Protein AF-A0A8J5GFK0-F1 (afdb_monomer_lite)

Organism: Zingiber officinale (NCBI:txid94328)

Structure (mmCIF, N/CA/C/O backbone):
data_AF-A0A8J5GFK0-F1
#
_entry.id   AF-A0A8J5GFK0-F1
#
loop_
_atom_site.group_PDB
_atom_site.id
_atom_site.type_symbol
_atom_site.label_atom_id
_atom_site.label_alt_id
_atom_site.label_comp_id
_atom_site.label_asym_id
_atom_site.label_entity_id
_atom_site.label_seq_id
_atom_site.pdbx_PDB_ins_code
_atom_site.Cartn_x
_atom_site.Cartn_y
_atom_site.Cartn_z
_atom_site.occupancy
_atom_site.B_iso_or_equiv
_atom_site.auth_seq_id
_atom_site.auth_comp_id
_atom_site.auth_asym_id
_atom_site.auth_at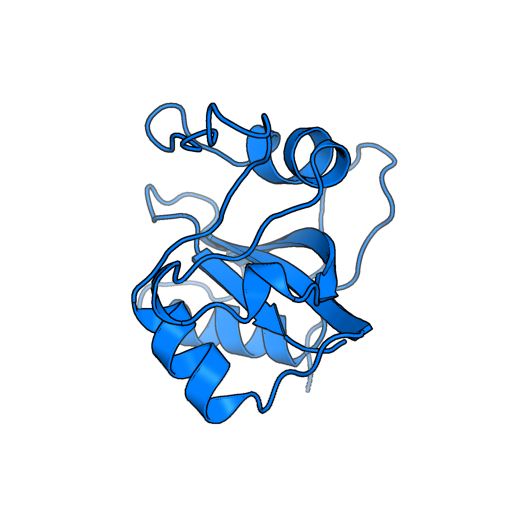om_id
_atom_site.pdbx_PDB_model_num
ATOM 1 N N . MET A 1 1 ? 13.925 -21.796 -4.025 1.00 25.86 1 MET A N 1
ATOM 2 C CA . MET A 1 1 ? 15.031 -20.844 -4.243 1.00 25.86 1 MET A CA 1
ATOM 3 C C . MET A 1 1 ? 14.380 -19.474 -4.320 1.00 25.86 1 MET A C 1
ATOM 5 O O . MET A 1 1 ? 13.739 -19.180 -5.316 1.00 25.86 1 MET A O 1
ATOM 9 N N . THR A 1 2 ? 14.370 -18.727 -3.219 1.00 28.70 2 THR A N 1
ATOM 10 C CA . THR A 1 2 ? 13.690 -17.428 -3.113 1.00 28.70 2 THR A CA 1
ATOM 11 C C . THR A 1 2 ? 14.724 -16.327 -3.290 1.00 28.70 2 THR A C 1
ATOM 13 O O . THR A 1 2 ? 15.644 -16.189 -2.487 1.00 28.70 2 THR A O 1
ATOM 16 N N . THR A 1 3 ? 14.637 -15.599 -4.403 1.00 31.88 3 THR A N 1
ATOM 17 C CA . THR A 1 3 ? 15.471 -14.418 -4.644 1.00 31.88 3 THR A CA 1
ATOM 18 C C . THR A 1 3 ? 14.789 -13.228 -3.984 1.00 31.88 3 THR A C 1
ATOM 20 O O . THR A 1 3 ? 13.720 -12.804 -4.418 1.00 31.88 3 THR A O 1
ATOM 23 N N . ASN A 1 4 ? 15.398 -12.697 -2.927 1.00 35.28 4 ASN A N 1
ATOM 24 C CA . ASN A 1 4 ? 14.975 -11.433 -2.338 1.00 35.28 4 ASN A CA 1
ATOM 25 C C . ASN A 1 4 ? 15.299 -10.309 -3.332 1.00 35.28 4 ASN A C 1
ATOM 27 O O . ASN A 1 4 ? 16.475 -10.043 -3.588 1.00 35.28 4 ASN A O 1
ATOM 31 N N . LEU A 1 5 ? 14.277 -9.657 -3.895 1.00 42.03 5 LEU A N 1
ATOM 32 C CA . LEU A 1 5 ? 14.471 -8.468 -4.727 1.00 42.03 5 LEU A CA 1
ATOM 33 C C . LEU A 1 5 ? 14.954 -7.330 -3.822 1.00 42.03 5 LEU A C 1
ATOM 35 O O . LEU A 1 5 ? 14.281 -6.925 -2.870 1.00 42.03 5 LEU A O 1
ATOM 39 N N . LYS A 1 6 ? 16.172 -6.853 -4.080 1.00 41.31 6 LYS A N 1
ATOM 40 C CA . LYS A 1 6 ? 16.803 -5.795 -3.292 1.00 41.31 6 LYS A CA 1
ATOM 41 C C . LYS A 1 6 ? 16.263 -4.445 -3.766 1.00 41.31 6 LYS A C 1
ATOM 43 O O . LYS A 1 6 ? 16.472 -4.060 -4.913 1.00 41.31 6 LYS A O 1
ATOM 48 N N . CYS A 1 7 ? 15.590 -3.724 -2.874 1.00 41.12 7 CYS A N 1
ATOM 49 C CA . CYS A 1 7 ? 15.196 -2.335 -3.092 1.00 41.12 7 CYS A CA 1
ATOM 50 C C . CYS A 1 7 ? 16.473 -1.490 -3.254 1.00 41.12 7 CYS A C 1
ATOM 52 O O . CYS A 1 7 ? 17.229 -1.324 -2.296 1.00 41.12 7 CYS A O 1
ATOM 54 N N . SER A 1 8 ? 16.769 -1.027 -4.471 1.00 39.94 8 SER A N 1
ATOM 55 C CA . SER A 1 8 ? 17.909 -0.145 -4.741 1.00 39.94 8 SER A CA 1
ATOM 56 C C . SER A 1 8 ? 17.402 1.283 -4.908 1.00 39.94 8 SER A C 1
ATOM 58 O O . SER A 1 8 ? 16.752 1.625 -5.899 1.00 39.94 8 SER A O 1
ATOM 60 N N . ARG A 1 9 ? 17.696 2.090 -3.889 1.00 44.47 9 ARG A N 1
ATOM 61 C CA . ARG A 1 9 ? 17.790 3.545 -3.947 1.00 44.47 9 ARG A CA 1
ATOM 62 C C . ARG A 1 9 ? 18.957 3.909 -3.027 1.00 44.47 9 ARG A C 1
ATOM 64 O O . ARG A 1 9 ? 18.851 3.718 -1.819 1.00 44.47 9 ARG A O 1
ATOM 71 N N . ASP A 1 10 ? 20.080 4.340 -3.595 1.00 41.75 10 ASP A N 1
ATOM 72 C CA . ASP A 1 10 ? 21.334 4.674 -2.889 1.00 41.75 10 ASP A CA 1
ATOM 73 C C . ASP A 1 10 ? 21.256 5.985 -2.070 1.00 41.75 10 ASP A C 1
ATOM 75 O O . ASP A 1 10 ? 22.253 6.665 -1.850 1.00 41.75 10 ASP A O 1
ATOM 79 N N . ASP A 1 11 ? 20.073 6.323 -1.550 1.00 38.19 11 ASP A N 1
ATOM 80 C CA . ASP A 1 11 ? 19.799 7.573 -0.837 1.00 38.19 11 ASP A CA 1
ATOM 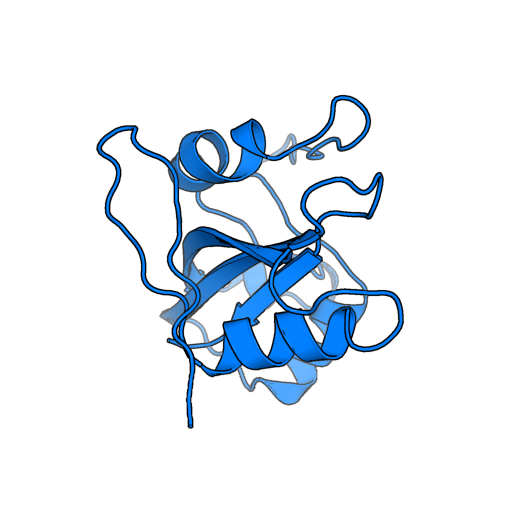81 C C . ASP A 1 11 ? 19.361 7.298 0.611 1.00 38.19 11 ASP A C 1
ATOM 83 O O . ASP A 1 11 ? 18.288 7.712 1.041 1.00 38.19 11 ASP A O 1
ATOM 87 N N . GLY A 1 12 ? 20.155 6.539 1.374 1.00 40.38 12 GLY A N 1
ATOM 88 C CA . GLY A 1 12 ? 20.112 6.528 2.849 1.00 40.38 12 GLY A CA 1
ATOM 89 C C . GLY A 1 12 ? 18.783 6.189 3.557 1.00 40.38 12 GLY A C 1
ATOM 90 O O . GLY A 1 12 ? 18.708 6.341 4.776 1.00 40.38 12 GLY A O 1
ATOM 91 N N . GLN A 1 13 ? 17.742 5.729 2.859 1.00 40.84 13 GLN A N 1
ATOM 92 C CA . GLN A 1 13 ? 16.482 5.275 3.453 1.00 40.84 13 GLN A CA 1
ATOM 93 C C . GLN A 1 13 ? 16.507 3.767 3.680 1.00 40.84 13 GLN A C 1
ATOM 95 O O . GLN A 1 13 ? 17.038 3.010 2.870 1.00 40.84 13 GLN A O 1
ATOM 100 N N . ALA A 1 14 ? 15.946 3.344 4.815 1.00 44.09 14 ALA A N 1
ATOM 101 C CA . ALA A 1 14 ? 15.899 1.959 5.267 1.00 44.09 14 ALA A CA 1
ATOM 102 C C . ALA A 1 14 ? 15.581 0.996 4.111 1.00 44.09 14 ALA A C 1
ATOM 104 O O . ALA A 1 14 ? 14.521 1.074 3.490 1.00 44.09 14 ALA A O 1
ATOM 105 N N . THR A 1 15 ? 16.511 0.086 3.824 1.00 57.16 15 THR A N 1
ATOM 106 C CA . THR A 1 15 ? 16.376 -0.937 2.787 1.00 57.16 15 THR A CA 1
ATOM 107 C C . THR A 1 15 ? 15.350 -1.971 3.234 1.00 57.16 15 THR A C 1
ATOM 109 O O . THR A 1 15 ? 15.670 -3.022 3.784 1.00 57.16 15 THR A O 1
ATOM 112 N N . HIS A 1 16 ? 14.074 -1.655 3.032 1.00 69.00 16 HIS A N 1
ATOM 113 C CA . HIS A 1 16 ? 13.001 -2.618 3.201 1.00 69.00 16 HIS A CA 1
ATOM 114 C C . HIS A 1 16 ? 13.205 -3.754 2.190 1.00 69.00 16 HIS A C 1
ATOM 116 O O . HIS A 1 16 ? 13.141 -3.545 0.978 1.00 69.00 16 HIS A O 1
ATOM 122 N N . ILE A 1 17 ? 13.493 -4.952 2.701 1.00 80.94 17 ILE A N 1
ATOM 123 C CA . ILE A 1 17 ? 13.589 -6.166 1.890 1.00 80.94 17 ILE A CA 1
ATOM 124 C C . ILE A 1 17 ? 12.164 -6.617 1.589 1.00 80.94 17 ILE A C 1
ATOM 126 O O . ILE A 1 17 ? 11.385 -6.841 2.516 1.00 80.94 17 ILE A O 1
ATOM 130 N N . ALA A 1 18 ? 11.827 -6.712 0.303 1.00 83.88 18 ALA A N 1
ATOM 131 C CA . ALA A 1 18 ? 10.513 -7.168 -0.120 1.00 83.88 18 ALA A CA 1
ATOM 132 C C . ALA A 1 18 ? 10.292 -8.620 0.333 1.00 83.88 18 ALA A C 1
ATOM 134 O O . ALA A 1 18 ? 11.142 -9.468 0.050 1.00 83.88 18 ALA A O 1
ATOM 135 N N . PRO A 1 19 ? 9.179 -8.922 1.023 1.00 86.06 19 PRO A N 1
ATOM 136 C CA . PRO A 1 19 ? 8.878 -10.283 1.433 1.00 86.06 19 PRO A CA 1
ATOM 137 C C . PRO A 1 19 ? 8.540 -11.156 0.219 1.00 86.06 19 PRO A C 1
ATOM 139 O O . PRO A 1 19 ? 8.061 -10.667 -0.807 1.00 86.06 19 PRO A O 1
ATOM 142 N N . ASP A 1 20 ? 8.733 -12.469 0.364 1.00 87.06 20 ASP A N 1
ATOM 143 C CA . ASP A 1 20 ? 8.581 -13.448 -0.723 1.00 87.06 20 ASP A CA 1
ATOM 144 C C . ASP A 1 20 ? 7.214 -13.391 -1.419 1.00 87.06 20 ASP A C 1
ATOM 146 O O . ASP A 1 20 ? 7.104 -13.645 -2.619 1.00 87.06 20 ASP A O 1
ATOM 150 N N . TRP A 1 21 ? 6.153 -13.043 -0.689 1.00 85.06 21 TRP A N 1
ATOM 151 C CA . TRP A 1 21 ? 4.815 -12.932 -1.265 1.00 85.06 21 TRP A CA 1
ATOM 152 C C . TRP A 1 21 ? 4.686 -11.733 -2.216 1.00 85.06 21 TRP A C 1
ATOM 154 O O . TRP A 1 21 ? 3.992 -11.840 -3.226 1.00 85.06 21 TRP A O 1
ATOM 164 N N . VAL A 1 22 ? 5.385 -10.624 -1.943 1.00 87.38 22 VAL A N 1
ATOM 165 C CA . VAL A 1 22 ? 5.420 -9.443 -2.822 1.00 87.38 22 VAL A CA 1
ATOM 166 C C . VAL A 1 22 ? 6.247 -9.752 -4.057 1.00 87.38 22 VAL A C 1
ATOM 168 O O . VAL A 1 22 ? 5.800 -9.488 -5.169 1.00 87.38 22 VAL A O 1
ATOM 171 N N . THR A 1 23 ? 7.430 -10.348 -3.883 1.00 84.75 23 THR A N 1
ATOM 172 C CA . THR A 1 23 ? 8.309 -10.679 -5.013 1.00 84.75 23 THR A CA 1
ATOM 173 C C . THR A 1 23 ? 7.664 -11.719 -5.929 1.00 84.75 23 THR A C 1
ATOM 175 O O . THR A 1 23 ? 7.708 -11.578 -7.147 1.00 84.75 23 THR A O 1
ATOM 178 N N . SER A 1 24 ? 6.975 -12.713 -5.363 1.00 84.81 24 SER A N 1
ATOM 179 C CA . SER A 1 24 ? 6.224 -13.713 -6.132 1.00 84.81 24 SER A CA 1
ATOM 180 C C . SER A 1 24 ? 5.048 -13.106 -6.898 1.00 84.81 24 SER A C 1
ATOM 182 O O . SER A 1 24 ? 4.785 -13.510 -8.031 1.00 84.81 24 SER A O 1
ATOM 184 N N . LEU A 1 25 ? 4.336 -12.145 -6.296 1.00 84.75 25 LEU A N 1
ATOM 185 C CA . LEU A 1 25 ? 3.240 -11.437 -6.959 1.00 84.75 25 LEU A CA 1
ATOM 186 C C . LEU A 1 25 ? 3.762 -10.572 -8.111 1.00 84.75 25 LEU A C 1
ATOM 188 O O . LEU A 1 25 ? 3.226 -10.646 -9.213 1.00 84.75 25 LEU A O 1
ATOM 192 N N . ALA A 1 26 ? 4.824 -9.807 -7.857 1.00 83.0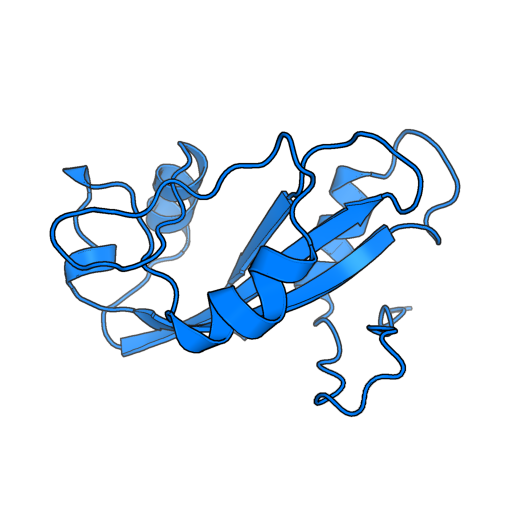0 26 ALA A N 1
ATOM 193 C CA . ALA A 1 26 ? 5.447 -8.928 -8.836 1.00 83.00 26 ALA A CA 1
ATOM 194 C C . ALA A 1 26 ? 5.947 -9.712 -10.054 1.00 83.00 26 ALA A C 1
ATOM 196 O O . ALA A 1 26 ? 5.628 -9.358 -11.185 1.00 83.00 26 ALA A O 1
ATOM 197 N N . ARG A 1 27 ? 6.627 -10.841 -9.821 1.00 79.94 27 ARG A N 1
ATOM 198 C CA . ARG A 1 27 ? 7.031 -11.760 -10.888 1.00 79.94 27 ARG A CA 1
ATOM 199 C C . ARG A 1 27 ? 5.839 -12.268 -11.671 1.00 79.94 27 ARG A C 1
ATOM 201 O O . ARG A 1 27 ? 5.817 -12.128 -12.885 1.00 79.94 27 ARG A O 1
ATOM 208 N N . ARG A 1 28 ? 4.819 -12.813 -10.995 1.00 81.69 28 ARG A N 1
ATOM 209 C CA . ARG A 1 28 ? 3.638 -13.384 -11.665 1.00 81.69 28 ARG A CA 1
ATOM 210 C C . ARG A 1 28 ? 2.918 -12.365 -12.545 1.00 81.69 28 ARG A C 1
ATOM 212 O O . ARG A 1 28 ? 2.466 -12.734 -13.623 1.00 81.69 28 ARG A O 1
ATOM 219 N N . GLN A 1 29 ? 2.814 -11.118 -12.090 1.00 78.31 29 GLN A N 1
ATOM 220 C CA . GLN A 1 29 ? 2.178 -10.045 -12.851 1.00 78.31 29 GLN A CA 1
ATOM 221 C C . GLN A 1 29 ? 2.908 -9.759 -14.172 1.00 78.31 29 GLN A C 1
ATOM 223 O O . GLN A 1 29 ? 2.260 -9.396 -15.148 1.00 78.31 29 GLN A O 1
ATOM 228 N N . PHE A 1 30 ? 4.230 -9.955 -14.212 1.00 75.06 30 PHE A N 1
ATOM 229 C CA . PHE A 1 30 ? 5.084 -9.619 -15.354 1.00 75.06 30 PHE A CA 1
ATOM 230 C C . PHE A 1 30 ? 5.748 -10.831 -16.031 1.00 75.06 30 PHE A C 1
ATOM 232 O O . PHE A 1 30 ? 6.574 -10.649 -16.918 1.00 75.06 30 PHE A O 1
ATOM 239 N N . SER A 1 31 ? 5.361 -12.067 -15.684 1.00 62.50 31 SER A N 1
ATOM 240 C CA . SER A 1 31 ? 5.958 -13.325 -16.191 1.00 62.50 31 SER A CA 1
ATOM 241 C C . SER A 1 31 ? 5.689 -13.613 -17.688 1.00 62.50 31 SER A C 1
ATOM 243 O O . SER A 1 31 ? 5.716 -14.772 -18.099 1.00 62.50 31 SER A O 1
ATOM 245 N N . GLY A 1 32 ? 5.380 -12.601 -18.505 1.00 57.31 32 GLY A N 1
ATOM 246 C CA . GLY A 1 32 ? 4.942 -12.751 -19.896 1.00 57.31 32 GLY A CA 1
ATOM 247 C C . GLY A 1 32 ? 5.835 -12.122 -20.973 1.00 57.31 32 GLY A C 1
ATOM 248 O O . GLY A 1 32 ? 5.791 -12.614 -22.096 1.00 57.31 32 GLY A O 1
ATOM 249 N N . ASP A 1 33 ? 6.645 -11.097 -20.670 1.00 53.66 33 ASP A N 1
ATOM 250 C CA . ASP A 1 33 ? 7.133 -10.174 -21.721 1.00 53.66 33 ASP A CA 1
ATOM 251 C C . ASP A 1 33 ? 8.652 -9.901 -21.777 1.00 53.66 33 ASP A C 1
ATOM 253 O O . ASP A 1 33 ? 9.116 -9.222 -22.692 1.00 53.66 33 ASP A O 1
ATOM 257 N N . GLY A 1 34 ? 9.472 -10.450 -20.880 1.00 52.84 34 GLY A N 1
ATOM 258 C CA . GLY A 1 34 ? 10.922 -10.215 -20.907 1.00 52.84 34 GLY A CA 1
ATOM 259 C C . GLY A 1 34 ? 11.590 -10.457 -19.560 1.00 52.84 34 GLY A C 1
ATOM 260 O O . GLY A 1 34 ? 10.903 -10.771 -18.594 1.00 52.84 34 GLY A O 1
ATOM 261 N N . ASP A 1 35 ? 12.925 -10.366 -19.541 1.00 54.16 35 ASP A N 1
ATOM 262 C CA . ASP A 1 35 ? 13.835 -10.575 -18.401 1.00 54.16 35 ASP A CA 1
ATOM 263 C C . ASP A 1 35 ? 13.197 -10.281 -17.020 1.00 54.16 35 ASP A C 1
ATOM 265 O O . ASP A 1 35 ? 12.962 -9.131 -16.651 1.00 54.16 35 ASP A O 1
ATOM 269 N N . ASP A 1 36 ? 12.950 -11.342 -16.236 1.00 55.41 36 ASP A N 1
ATOM 270 C CA . ASP A 1 36 ? 12.329 -11.323 -14.890 1.00 55.41 36 ASP A CA 1
ATOM 271 C C . ASP A 1 36 ? 13.099 -10.432 -13.884 1.00 55.41 36 ASP A C 1
ATOM 273 O O . ASP A 1 36 ? 12.587 -10.079 -12.818 1.00 55.41 36 ASP A O 1
ATOM 277 N N . ASP A 1 37 ? 14.332 -10.049 -14.228 1.00 59.91 37 ASP A N 1
ATOM 278 C CA . ASP A 1 37 ? 15.254 -9.274 -13.401 1.00 59.91 37 ASP A CA 1
ATOM 279 C C . ASP A 1 37 ? 15.013 -7.753 -13.421 1.00 59.91 37 ASP A C 1
ATOM 281 O O . ASP A 1 37 ? 15.605 -7.043 -12.602 1.00 59.91 37 ASP A O 1
ATOM 285 N N . ASP A 1 38 ? 14.119 -7.232 -14.272 1.00 74.81 38 ASP A N 1
ATOM 286 C CA . ASP A 1 38 ? 13.882 -5.783 -14.379 1.00 74.81 38 ASP A CA 1
ATOM 287 C C . ASP A 1 38 ? 12.585 -5.303 -13.704 1.00 74.81 38 ASP A C 1
ATOM 289 O O . ASP A 1 38 ? 12.000 -4.286 -14.068 1.00 74.81 38 ASP A O 1
ATOM 293 N N . VAL A 1 39 ? 12.117 -5.995 -12.662 1.00 78.81 39 VAL A N 1
ATOM 294 C CA . VAL A 1 39 ? 10.989 -5.520 -11.842 1.00 78.81 39 VAL A CA 1
ATOM 295 C C . VAL A 1 39 ? 11.500 -4.763 -10.620 1.00 78.81 39 VAL A C 1
ATOM 297 O O . VAL A 1 39 ? 12.141 -5.315 -9.724 1.00 78.81 39 VAL A O 1
ATOM 300 N N . GLY A 1 40 ? 11.171 -3.474 -10.544 1.00 85.00 40 GLY A N 1
ATOM 301 C CA . GLY A 1 40 ? 11.399 -2.684 -9.342 1.00 85.00 40 GLY A CA 1
ATOM 302 C C . GLY A 1 40 ? 10.307 -2.937 -8.304 1.00 85.00 40 GLY A C 1
ATOM 303 O O . GLY A 1 40 ? 9.124 -2.990 -8.639 1.00 85.00 40 GLY A O 1
ATOM 304 N N . VAL A 1 41 ? 10.704 -3.075 -7.036 1.00 86.25 41 VAL A N 1
ATOM 305 C CA . VAL A 1 41 ? 9.799 -3.246 -5.891 1.00 86.25 41 VAL A CA 1
ATOM 306 C C . VAL A 1 41 ? 10.174 -2.242 -4.806 1.00 86.25 41 VAL A C 1
ATOM 308 O O . VAL A 1 41 ? 11.337 -2.157 -4.409 1.00 86.25 41 VAL A O 1
ATOM 311 N N . TRP A 1 42 ? 9.186 -1.499 -4.307 1.00 88.25 42 TRP A N 1
ATOM 312 C CA . TRP A 1 42 ? 9.368 -0.431 -3.327 1.00 88.25 42 TRP A CA 1
ATOM 313 C C . TRP A 1 42 ? 8.397 -0.582 -2.164 1.00 88.25 42 TRP A C 1
ATOM 315 O O . TRP A 1 42 ? 7.196 -0.789 -2.345 1.00 88.25 42 TRP A O 1
ATOM 325 N N . PHE A 1 43 ? 8.917 -0.436 -0.950 1.00 90.12 43 PHE A N 1
ATOM 326 C CA . PHE A 1 43 ? 8.080 -0.312 0.232 1.00 90.12 43 PHE A CA 1
ATOM 327 C C . PHE A 1 43 ? 7.394 1.050 0.229 1.00 90.12 43 PHE A C 1
ATOM 329 O O . PHE A 1 43 ? 8.059 2.074 0.099 1.00 90.12 43 PHE A O 1
ATOM 336 N N . ILE A 1 44 ? 6.075 1.063 0.408 1.00 88.88 44 ILE A N 1
ATOM 337 C CA . ILE A 1 44 ? 5.306 2.303 0.474 1.00 88.88 44 ILE A CA 1
ATOM 338 C C . ILE A 1 44 ? 5.020 2.661 1.918 1.00 88.88 44 ILE A C 1
ATOM 340 O O . ILE A 1 44 ? 5.418 3.733 2.363 1.00 88.88 44 ILE A O 1
ATOM 344 N N . ALA A 1 45 ? 4.332 1.793 2.659 1.00 90.12 45 ALA A N 1
ATOM 345 C CA . ALA A 1 45 ? 3.886 2.124 4.004 1.00 90.12 45 ALA A CA 1
ATOM 346 C C . ALA A 1 45 ? 3.587 0.893 4.859 1.00 90.12 45 ALA A C 1
ATOM 348 O O . ALA A 1 45 ? 3.160 -0.150 4.368 1.00 90.12 45 ALA A O 1
ATOM 349 N N . LYS A 1 46 ? 3.704 1.082 6.175 1.00 90.75 46 LYS A N 1
ATOM 350 C CA . LYS A 1 46 ? 3.035 0.257 7.182 1.00 90.75 46 LYS A CA 1
ATOM 351 C C . LYS A 1 46 ? 1.781 0.976 7.632 1.00 90.75 46 LYS A C 1
ATOM 353 O O . LYS A 1 46 ? 1.806 2.183 7.866 1.00 90.75 46 LYS A O 1
ATOM 358 N N . LYS A 1 47 ? 0.696 0.232 7.788 1.00 88.31 47 LYS A N 1
ATOM 359 C CA . LYS A 1 47 ? -0.581 0.777 8.224 1.00 88.31 47 LYS A CA 1
ATOM 360 C C . LYS A 1 47 ? -1.265 -0.148 9.215 1.00 88.31 47 LYS A C 1
ATOM 362 O O . LYS A 1 47 ? -1.317 -1.351 9.011 1.00 88.31 47 LYS A O 1
ATOM 367 N N . THR A 1 48 ? -1.863 0.439 10.243 1.00 91.12 48 THR A N 1
ATOM 368 C CA . THR A 1 48 ? -2.850 -0.244 11.079 1.00 91.12 48 THR A CA 1
ATOM 369 C C . THR A 1 48 ? -4.240 -0.028 10.486 1.00 91.12 48 THR A C 1
ATOM 371 O O . THR A 1 48 ? -4.615 1.110 10.208 1.00 91.12 48 THR A O 1
ATOM 374 N N . VAL A 1 49 ? -5.003 -1.101 10.282 1.00 89.00 49 VAL A N 1
ATOM 375 C CA . VAL A 1 49 ? -6.375 -1.041 9.765 1.00 89.00 49 VAL A CA 1
ATOM 376 C C . VAL A 1 49 ? -7.265 -0.279 10.739 1.00 89.00 49 VAL A C 1
ATOM 378 O O . VAL A 1 49 ? -7.390 -0.636 11.916 1.00 89.00 49 VAL A O 1
ATOM 381 N N . GLU A 1 50 ? -7.931 0.752 10.235 1.00 88.94 50 GLU A N 1
ATOM 382 C CA . GLU A 1 50 ? -8.904 1.533 10.979 1.00 88.94 50 GLU A CA 1
ATOM 383 C C . GLU A 1 50 ? -10.333 1.148 10.592 1.00 88.94 50 GLU A C 1
ATOM 385 O O . GLU A 1 50 ? -10.597 0.532 9.560 1.00 88.94 50 GLU A O 1
ATOM 390 N N . LYS A 1 51 ? -11.308 1.552 11.417 1.00 86.81 51 LYS A N 1
ATOM 391 C CA . LYS A 1 51 ? -12.730 1.301 11.123 1.00 86.81 51 LYS A CA 1
ATOM 392 C C . LYS A 1 51 ? -13.154 1.892 9.773 1.00 86.81 51 LYS A C 1
ATOM 394 O O . L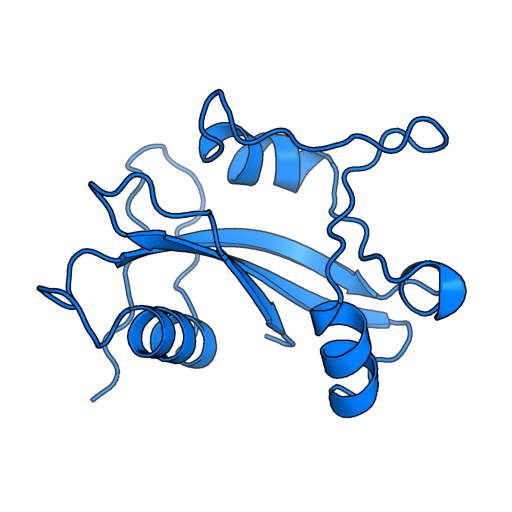YS A 1 51 ? -14.017 1.325 9.113 1.00 86.81 51 LYS A O 1
ATOM 399 N N . SER A 1 52 ? -12.562 3.021 9.390 1.00 82.94 52 SER A N 1
ATOM 400 C CA . SER A 1 52 ? -12.801 3.726 8.126 1.00 82.94 52 SER A CA 1
ATOM 401 C C . SER A 1 52 ? -12.399 2.897 6.903 1.00 82.94 52 SER A C 1
ATOM 403 O O . SER A 1 52 ? -13.113 2.925 5.904 1.00 82.94 52 SER A O 1
ATOM 405 N N . ASP A 1 53 ? -11.326 2.107 6.993 1.00 82.38 53 ASP A N 1
ATOM 406 C CA . ASP A 1 53 ? -10.869 1.226 5.907 1.00 82.38 53 ASP A CA 1
ATOM 407 C C . ASP A 1 53 ? -11.800 0.013 5.717 1.00 82.38 53 ASP A C 1
ATOM 409 O O . ASP A 1 53 ? -11.863 -0.599 4.653 1.00 82.38 53 ASP A O 1
ATOM 413 N N . LEU A 1 54 ? -12.581 -0.315 6.750 1.00 82.31 54 LEU A N 1
ATOM 414 C CA . LEU A 1 54 ? -13.547 -1.412 6.760 1.00 82.31 54 LEU A CA 1
ATOM 415 C C . LEU A 1 54 ? -14.966 -0.957 6.379 1.00 82.31 54 LEU A C 1
ATOM 417 O O . LEU A 1 54 ? -15.933 -1.701 6.560 1.00 82.31 54 LEU A O 1
ATOM 421 N N . VAL A 1 55 ? -15.160 0.240 5.825 1.00 80.12 55 VAL A N 1
ATOM 422 C CA . VAL A 1 55 ? -16.486 0.663 5.342 1.00 80.12 55 VAL A CA 1
ATOM 423 C C . VAL A 1 55 ? -16.677 0.205 3.895 1.00 80.12 55 VAL A C 1
ATOM 425 O O . VAL A 1 55 ? -16.033 0.713 2.982 1.00 80.12 55 VAL A O 1
ATOM 428 N N . ALA A 1 56 ? -17.582 -0.756 3.667 1.00 67.19 56 ALA A N 1
ATOM 429 C CA . ALA A 1 56 ? -17.715 -1.449 2.372 1.00 67.19 56 ALA A CA 1
ATOM 430 C C . ALA A 1 56 ? -18.074 -0.501 1.223 1.00 67.19 56 ALA A C 1
ATOM 432 O O . ALA A 1 56 ? -17.532 -0.608 0.129 1.00 67.19 56 ALA A O 1
ATOM 433 N N . GLN A 1 57 ? -18.933 0.477 1.507 1.00 69.19 57 GLN A N 1
ATOM 434 C CA . GLN A 1 57 ? -19.350 1.485 0.535 1.00 69.19 57 GLN A CA 1
ATOM 435 C C . GLN A 1 57 ? -18.221 2.432 0.118 1.00 69.19 57 GLN A C 1
ATOM 437 O O . GLN A 1 57 ? -18.319 3.067 -0.926 1.00 69.19 57 GLN A O 1
ATOM 442 N N . GLN A 1 58 ? -17.162 2.555 0.923 1.00 70.00 58 GLN A N 1
ATOM 443 C CA . GLN A 1 58 ? -16.087 3.503 0.647 1.00 70.00 58 GLN A CA 1
ATOM 444 C C . GLN A 1 58 ? -14.964 2.895 -0.202 1.00 70.00 58 GLN A C 1
ATOM 446 O O . GLN A 1 58 ? -14.245 3.662 -0.838 1.00 70.00 58 GLN A O 1
ATOM 451 N N . ASN A 1 59 ? -14.843 1.557 -0.222 1.00 75.44 59 ASN A N 1
ATOM 452 C CA . ASN A 1 59 ? -13.875 0.775 -1.003 1.00 75.44 59 ASN A CA 1
ATOM 453 C C . ASN A 1 59 ? -12.490 1.435 -1.099 1.00 75.44 59 ASN A C 1
ATOM 455 O O . ASN A 1 59 ? -11.978 1.720 -2.185 1.00 75.44 59 ASN A O 1
ATOM 459 N N . ARG A 1 60 ? -11.946 1.790 0.066 1.00 79.06 60 ARG A N 1
ATOM 460 C CA . ARG A 1 60 ? -10.773 2.642 0.156 1.00 79.06 60 ARG A CA 1
ATOM 461 C C . ARG A 1 60 ? -9.866 2.249 1.300 1.00 79.06 60 ARG A C 1
ATOM 463 O O . ARG A 1 60 ? -10.349 1.936 2.384 1.00 79.06 60 ARG A O 1
ATOM 470 N N . LEU A 1 61 ? -8.567 2.370 1.059 1.00 81.44 61 LEU A N 1
ATOM 471 C CA . LEU A 1 61 ? -7.539 2.270 2.083 1.00 81.44 61 LEU A CA 1
ATOM 472 C C . LEU A 1 61 ? -6.813 3.611 2.182 1.00 81.44 61 LEU A C 1
ATOM 474 O O . LEU A 1 61 ? -6.224 4.077 1.204 1.00 81.44 61 LEU A O 1
ATOM 478 N N . TYR A 1 62 ? -6.853 4.243 3.355 1.00 84.31 62 TYR A N 1
ATOM 479 C CA . TYR A 1 62 ? -6.054 5.449 3.590 1.00 84.31 62 TYR A CA 1
ATOM 480 C C . TYR A 1 62 ? -4.587 5.081 3.741 1.00 84.31 62 TYR A C 1
ATOM 482 O O . TYR A 1 62 ? -4.282 4.191 4.523 1.00 84.31 62 TYR A O 1
ATOM 490 N N . LEU A 1 63 ? -3.678 5.779 3.075 1.00 85.12 63 LEU A N 1
ATOM 491 C CA . LEU A 1 63 ? -2.247 5.625 3.318 1.00 85.12 63 LEU A CA 1
ATOM 492 C C . LEU A 1 63 ? -1.736 6.735 4.248 1.00 85.12 63 LEU A C 1
ATOM 494 O O . LEU A 1 63 ? -2.217 7.868 4.150 1.00 85.12 63 LEU A O 1
ATOM 498 N N . PRO A 1 64 ? -0.763 6.446 5.134 1.00 84.81 64 PRO A N 1
ATOM 499 C CA . PRO A 1 64 ? -0.115 7.476 5.939 1.00 84.81 64 PRO A CA 1
ATOM 500 C C . PRO A 1 64 ? 0.522 8.557 5.054 1.00 84.81 64 PRO A C 1
ATOM 502 O O . PRO A 1 64 ? 1.273 8.239 4.129 1.00 84.81 64 PRO A O 1
ATOM 505 N N . THR A 1 65 ? 0.237 9.829 5.345 1.00 82.56 65 THR A N 1
ATOM 506 C CA . THR A 1 65 ? 0.664 10.976 4.523 1.00 82.56 65 THR A CA 1
ATOM 507 C C . THR A 1 65 ? 2.179 11.026 4.330 1.00 82.56 65 THR A C 1
ATOM 509 O O . THR A 1 65 ? 2.642 11.160 3.198 1.00 82.56 65 THR A O 1
ATOM 512 N N . ASP A 1 66 ? 2.947 10.850 5.406 1.00 82.56 66 ASP A N 1
ATOM 513 C CA . ASP A 1 66 ? 4.412 10.945 5.365 1.00 82.56 66 ASP A CA 1
ATOM 514 C C . ASP A 1 66 ? 5.027 9.837 4.503 1.00 82.56 66 ASP A C 1
ATOM 516 O O . ASP A 1 66 ? 5.919 10.084 3.690 1.00 82.56 66 ASP A O 1
ATOM 520 N N . SER A 1 67 ? 4.495 8.617 4.623 1.00 83.25 67 SER A N 1
ATOM 521 C CA . SER A 1 67 ? 4.921 7.472 3.818 1.00 83.25 67 SER A CA 1
ATOM 522 C C . SER A 1 67 ? 4.620 7.678 2.337 1.00 83.25 67 SER A C 1
ATOM 524 O O . SER A 1 67 ? 5.436 7.340 1.488 1.00 83.25 67 SER A O 1
ATOM 526 N N . VAL A 1 68 ? 3.482 8.290 2.004 1.00 82.19 68 VAL A N 1
ATOM 527 C CA . VAL A 1 68 ? 3.151 8.600 0.611 1.00 82.19 68 VAL A CA 1
ATOM 528 C C . VAL A 1 68 ? 4.083 9.653 0.033 1.00 82.19 68 VAL A C 1
ATOM 530 O O . VAL A 1 68 ? 4.611 9.448 -1.059 1.00 82.19 68 VAL A O 1
ATOM 533 N N . ALA A 1 69 ? 4.302 10.755 0.750 1.00 81.00 69 ALA A N 1
ATOM 534 C CA . ALA A 1 69 ? 5.187 11.822 0.294 1.00 81.00 69 ALA A CA 1
ATOM 535 C C . ALA A 1 69 ? 6.619 11.313 0.068 1.00 81.00 69 ALA A C 1
ATOM 537 O O . ALA A 1 69 ? 7.255 11.678 -0.917 1.00 81.00 69 ALA A O 1
ATOM 538 N N . THR A 1 70 ? 7.091 10.431 0.949 1.00 82.56 70 THR A N 1
ATOM 539 C CA . THR A 1 70 ? 8.465 9.919 0.917 1.00 82.56 70 THR A CA 1
ATOM 540 C C . THR A 1 70 ? 8.651 8.801 -0.109 1.00 82.56 70 THR A C 1
ATOM 542 O O . THR A 1 70 ? 9.629 8.814 -0.851 1.00 82.56 70 THR A O 1
ATOM 545 N N . ASN A 1 71 ? 7.711 7.852 -0.180 1.00 85.62 71 ASN A N 1
ATOM 546 C CA . ASN A 1 71 ? 7.932 6.581 -0.876 1.00 85.62 71 ASN A CA 1
ATOM 547 C C . ASN A 1 71 ? 7.097 6.415 -2.146 1.00 85.62 71 ASN A C 1
ATOM 549 O O . ASN A 1 71 ? 7.524 5.709 -3.054 1.00 85.62 71 ASN A O 1
ATOM 553 N N . LEU A 1 72 ? 5.914 7.035 -2.223 1.00 84.19 72 LEU A N 1
ATOM 554 C CA . LEU A 1 72 ? 5.002 6.850 -3.354 1.00 84.19 72 LEU A CA 1
ATOM 555 C C . LEU A 1 72 ? 5.101 7.983 -4.372 1.00 84.19 72 LEU A C 1
ATOM 557 O O . LEU A 1 72 ? 5.227 7.713 -5.558 1.00 84.19 72 LEU A O 1
ATOM 561 N N . VAL A 1 73 ? 5.088 9.244 -3.929 1.00 83.31 73 VAL A N 1
ATOM 562 C CA . VAL A 1 73 ? 5.117 10.412 -4.833 1.00 83.31 73 VAL A CA 1
ATOM 563 C C . VAL A 1 73 ? 6.341 10.385 -5.745 1.00 83.31 73 VAL A C 1
ATOM 565 O O . VAL A 1 73 ? 6.235 10.678 -6.929 1.00 83.31 73 VAL A O 1
ATOM 568 N N . VAL A 1 74 ? 7.484 9.958 -5.213 1.00 83.00 74 VAL A N 1
ATOM 569 C CA . VAL A 1 74 ? 8.750 9.833 -5.948 1.00 83.00 74 VAL A CA 1
ATOM 570 C C . VAL A 1 74 ? 8.768 8.708 -6.988 1.00 83.00 74 VAL A C 1
ATOM 572 O O . VAL A 1 74 ? 9.769 8.554 -7.688 1.00 83.00 74 VAL A O 1
ATOM 575 N N . LEU A 1 75 ? 7.727 7.874 -7.033 1.00 81.44 75 LEU A N 1
ATOM 576 C CA . LEU A 1 75 ? 7.559 6.818 -8.024 1.00 81.44 75 LEU A CA 1
ATOM 577 C C . LEU A 1 75 ? 6.566 7.223 -9.113 1.00 81.44 75 LEU A C 1
ATOM 579 O O . LEU A 1 75 ? 6.642 6.684 -10.203 1.00 81.44 75 LEU A O 1
ATOM 583 N N . LEU A 1 76 ? 5.658 8.157 -8.881 1.00 80.44 76 LEU A N 1
ATOM 584 C CA . LEU A 1 76 ? 4.626 8.447 -9.871 1.00 80.44 76 LEU A CA 1
ATOM 585 C C . LEU A 1 76 ? 5.222 9.099 -11.120 1.00 80.44 76 LEU A C 1
ATOM 587 O O . LEU A 1 76 ? 6.061 9.999 -11.023 1.00 80.44 76 LEU A O 1
ATOM 591 N N . SER A 1 77 ? 4.774 8.658 -12.291 1.00 76.06 77 SER A N 1
ATOM 592 C CA . SER A 1 77 ? 4.977 9.396 -13.532 1.00 76.06 77 SER A CA 1
ATOM 593 C C . SER A 1 77 ? 4.165 10.706 -13.508 1.00 76.06 77 SER A C 1
ATOM 595 O O . SER A 1 77 ? 3.224 10.843 -12.723 1.00 76.06 77 SER A O 1
ATOM 597 N N . PRO A 1 78 ? 4.473 11.689 -14.373 1.00 72.31 78 PRO A N 1
ATOM 598 C CA . PRO A 1 78 ? 3.671 12.912 -14.486 1.00 72.31 78 PRO A CA 1
ATOM 599 C C . PRO A 1 78 ? 2.187 12.663 -14.810 1.00 72.31 78 PRO A C 1
ATOM 601 O O . PRO A 1 78 ? 1.338 13.497 -14.486 1.00 72.31 78 PRO A O 1
ATOM 604 N N . GLU A 1 79 ? 1.879 11.532 -15.448 1.00 70.44 79 GLU A N 1
ATOM 605 C CA . GLU A 1 79 ? 0.521 11.122 -15.818 1.00 70.44 79 GLU A CA 1
ATOM 606 C C . GLU A 1 79 ? -0.191 10.381 -14.672 1.00 70.44 79 GLU A C 1
ATOM 608 O O . GLU A 1 79 ? -1.413 10.466 -14.532 1.00 70.44 79 GLU A O 1
ATOM 613 N N . GLU A 1 80 ? 0.567 9.730 -13.785 1.00 74.31 80 GLU A N 1
ATOM 614 C CA . GLU A 1 80 ? 0.057 9.057 -12.593 1.00 74.31 80 GLU A CA 1
ATOM 615 C C . GLU A 1 80 ? -0.253 10.078 -11.487 1.00 74.31 80 GLU A C 1
ATOM 617 O O . GLU A 1 80 ? 0.618 10.605 -10.792 1.00 74.31 80 GLU A O 1
ATOM 622 N N . ARG A 1 81 ? -1.539 10.366 -11.279 1.00 63.16 81 ARG A N 1
ATOM 623 C CA . ARG A 1 81 ? -1.974 11.338 -10.269 1.00 63.16 81 ARG A CA 1
ATOM 624 C C . ARG A 1 81 ? -2.587 10.654 -9.059 1.00 63.16 81 ARG A C 1
ATOM 626 O O . ARG A 1 81 ? -3.640 10.026 -9.145 1.00 63.16 81 ARG A O 1
ATOM 633 N N . LEU A 1 82 ? -2.012 10.901 -7.881 1.00 67.88 82 LEU A N 1
ATOM 634 C CA . LEU A 1 82 ? -2.722 10.631 -6.633 1.00 67.88 82 LEU A CA 1
ATOM 635 C C . LEU A 1 82 ? -3.890 11.598 -6.512 1.00 67.88 82 LEU A C 1
ATOM 637 O O . LEU A 1 82 ? -3.720 12.819 -6.477 1.00 67.88 82 LEU A O 1
ATOM 641 N N . THR A 1 83 ? -5.092 11.047 -6.406 1.00 60.03 83 THR A N 1
ATOM 642 C CA . THR A 1 83 ? -6.268 11.859 -6.117 1.00 60.03 83 THR A CA 1
ATOM 643 C C . THR A 1 83 ? -6.348 12.037 -4.604 1.00 60.03 83 THR A C 1
ATOM 645 O O . THR A 1 83 ? -6.684 11.105 -3.870 1.00 60.03 83 THR A O 1
ATOM 648 N N . ARG A 1 84 ? -5.975 13.222 -4.112 1.00 58.81 84 ARG A N 1
ATOM 649 C CA . ARG A 1 84 ? -6.056 13.550 -2.683 1.00 58.81 84 ARG A CA 1
ATOM 650 C C . ARG A 1 84 ? -7.523 13.683 -2.274 1.00 58.81 84 ARG A C 1
ATOM 652 O O . ARG A 1 84 ? -8.282 14.372 -2.950 1.00 58.81 84 ARG A O 1
ATOM 659 N N . TRP A 1 85 ? -7.918 13.055 -1.166 1.00 55.84 85 TRP A N 1
ATOM 660 C CA . TRP A 1 85 ? -9.259 13.250 -0.613 1.00 55.84 85 TRP A CA 1
ATOM 661 C C . TRP A 1 85 ? -9.307 14.580 0.148 1.00 55.84 85 TRP A C 1
ATOM 663 O O . TRP A 1 85 ? -8.616 14.756 1.154 1.00 55.84 85 TRP A O 1
ATOM 673 N N . ASP A 1 86 ? -10.104 15.522 -0.347 1.00 50.09 86 ASP A N 1
ATOM 674 C CA . ASP A 1 86 ? -10.196 16.914 0.112 1.00 50.09 86 ASP A CA 1
ATOM 675 C C . ASP A 1 86 ? -10.705 17.068 1.557 1.00 50.09 86 ASP A C 1
ATOM 677 O O . ASP A 1 86 ? -10.259 17.966 2.265 1.00 50.09 86 ASP A O 1
ATOM 681 N N . GLY A 1 87 ? -11.544 16.149 2.045 1.00 52.19 87 GLY A N 1
ATOM 682 C CA . GLY A 1 87 ? -12.085 16.201 3.410 1.00 52.19 87 GLY A CA 1
ATOM 683 C C . GLY A 1 87 ? -11.120 15.802 4.539 1.00 52.19 87 GLY A C 1
ATOM 684 O O . GLY A 1 87 ? -11.391 16.109 5.696 1.00 52.19 87 GLY A O 1
ATOM 685 N N . SER A 1 88 ? -10.013 15.108 4.246 1.00 58.66 88 SER A N 1
ATOM 686 C CA . SER A 1 88 ? -9.021 14.702 5.266 1.00 58.66 88 SER A CA 1
ATOM 687 C C . SER A 1 88 ? -7.572 14.998 4.886 1.00 58.66 88 SER A C 1
ATOM 689 O O . SER A 1 88 ? -6.670 14.811 5.699 1.00 58.66 88 SER A O 1
ATOM 691 N N . GLY A 1 89 ? -7.322 15.420 3.644 1.00 60.34 89 GLY A N 1
ATOM 692 C CA . GLY A 1 89 ? -5.979 15.642 3.123 1.00 60.34 89 GLY A CA 1
ATOM 693 C C . GLY A 1 89 ? -5.137 14.368 2.977 1.00 60.34 89 GLY A C 1
ATOM 694 O O . GLY A 1 89 ? -3.945 14.475 2.682 1.00 60.34 89 GLY A O 1
ATOM 695 N N . GLY A 1 90 ? -5.730 13.188 3.176 1.00 66.00 90 GLY A N 1
ATOM 696 C CA . GLY A 1 90 ? -5.057 11.897 3.064 1.00 66.00 90 GLY A CA 1
ATOM 697 C C . GLY A 1 90 ? -5.052 11.356 1.635 1.00 66.00 90 GLY A C 1
ATOM 698 O O . GLY A 1 90 ? -5.961 11.623 0.842 1.00 66.00 90 GLY A O 1
ATOM 699 N N . THR A 1 91 ? -4.032 10.559 1.325 1.00 77.00 91 THR A N 1
ATOM 700 C CA . THR A 1 91 ? -3.968 9.781 0.084 1.00 77.00 91 THR A CA 1
ATOM 701 C C . THR A 1 91 ? -4.730 8.483 0.259 1.00 77.00 91 THR A C 1
ATOM 703 O O . THR A 1 91 ? -4.652 7.829 1.301 1.00 7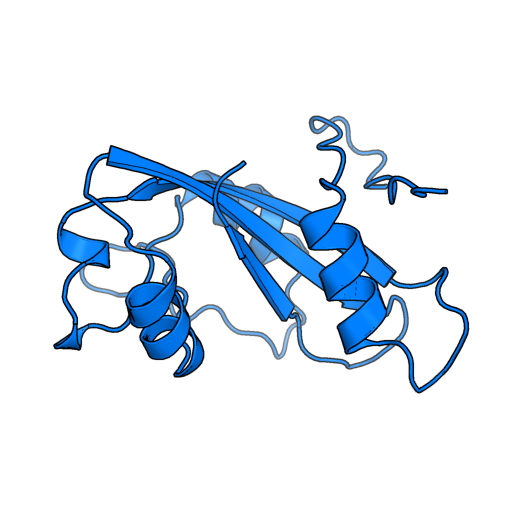7.00 91 THR A O 1
ATOM 706 N N . VAL A 1 92 ? -5.481 8.117 -0.771 1.00 74.56 92 VAL A N 1
ATOM 707 C CA . VAL A 1 92 ? -6.384 6.978 -0.742 1.00 74.56 92 VAL A CA 1
ATOM 708 C C . VAL A 1 92 ? -6.087 6.068 -1.921 1.00 74.56 92 VAL A C 1
ATOM 710 O O . VAL A 1 92 ? -6.081 6.530 -3.058 1.00 74.56 92 VAL A O 1
ATOM 713 N N . VAL A 1 93 ? -5.910 4.776 -1.652 1.00 74.88 93 VAL A N 1
ATOM 714 C CA . VAL A 1 93 ? -5.911 3.746 -2.695 1.00 74.88 93 VAL A CA 1
ATOM 715 C C . VAL A 1 93 ? -7.344 3.250 -2.873 1.00 74.88 93 VAL A C 1
ATOM 717 O O . VAL A 1 9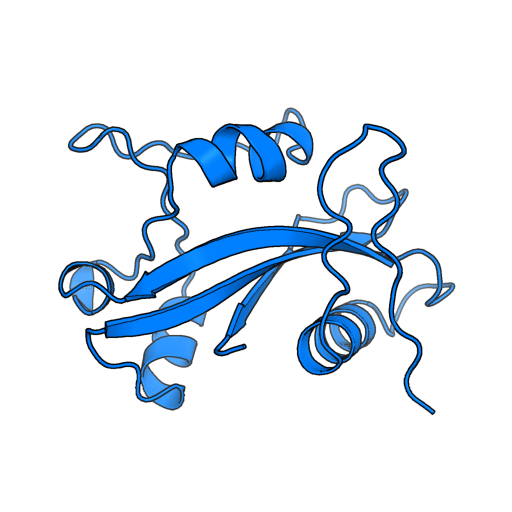3 ? -8.022 2.931 -1.891 1.00 74.88 93 VAL A O 1
ATOM 720 N N . LYS A 1 94 ? -7.806 3.226 -4.126 1.00 72.50 94 LYS A N 1
ATOM 721 C CA . LYS A 1 94 ? -9.100 2.681 -4.554 1.00 72.50 94 LYS A CA 1
ATOM 722 C C . LYS A 1 94 ? -8.865 1.706 -5.704 1.00 72.50 94 LYS A C 1
ATOM 724 O O . LYS A 1 94 ? -7.971 1.929 -6.508 1.00 72.50 94 LYS A O 1
ATOM 729 N N . GLY A 1 95 ? -9.696 0.677 -5.781 1.00 66.44 95 GLY A N 1
ATOM 730 C CA . GLY A 1 95 ? -9.677 -0.337 -6.835 1.00 66.44 95 GLY A CA 1
ATOM 731 C C . GLY A 1 95 ? -10.788 -1.345 -6.577 1.00 66.44 95 GLY A C 1
ATOM 732 O O . GLY A 1 95 ? -11.146 -1.575 -5.419 1.00 66.44 95 GLY A O 1
ATOM 733 N N . ASP A 1 96 ? -11.398 -1.914 -7.610 1.00 67.44 96 ASP A N 1
ATOM 734 C CA . ASP A 1 96 ? -12.434 -2.938 -7.412 1.00 67.44 96 ASP A CA 1
ATOM 735 C C . ASP A 1 96 ? -11.856 -4.207 -6.762 1.00 67.44 96 ASP A C 1
ATOM 737 O O . ASP A 1 96 ? -12.548 -4.909 -6.021 1.00 67.44 96 ASP A O 1
ATOM 741 N N . GLU A 1 97 ? -10.551 -4.415 -6.908 1.00 71.06 97 GLU A N 1
ATOM 742 C CA . GLU A 1 97 ? -9.752 -5.453 -6.267 1.00 71.06 97 GLU A CA 1
ATOM 743 C C . GLU A 1 97 ? -9.714 -5.290 -4.744 1.00 71.06 97 GLU A C 1
ATOM 745 O O . GLU A 1 97 ? -9.628 -6.289 -4.035 1.00 71.06 97 GLU A O 1
ATOM 750 N N . LEU A 1 98 ? -9.859 -4.069 -4.203 1.00 67.31 98 LEU A N 1
ATOM 751 C CA . LEU A 1 98 ? -9.960 -3.853 -2.752 1.00 67.31 98 LEU A CA 1
ATOM 752 C C . LEU A 1 98 ? -11.235 -4.478 -2.166 1.00 67.31 98 LEU A C 1
ATOM 754 O O . LEU A 1 98 ? -11.224 -4.909 -1.008 1.00 67.31 98 LEU A O 1
ATOM 758 N N . LYS A 1 99 ? -12.312 -4.602 -2.957 1.00 68.06 99 LYS A N 1
ATOM 759 C CA . LYS A 1 99 ? -13.536 -5.302 -2.530 1.00 68.06 99 LYS A CA 1
ATOM 760 C C . LYS A 1 99 ? -13.255 -6.787 -2.335 1.00 68.06 99 LYS A C 1
ATOM 762 O O . LYS A 1 99 ? -13.639 -7.348 -1.310 1.00 68.06 99 LYS A O 1
ATOM 767 N N . LEU A 1 100 ? -12.561 -7.398 -3.298 1.00 69.12 100 LEU A N 1
ATOM 768 C CA . LEU A 1 100 ? -12.165 -8.808 -3.255 1.00 69.12 100 LEU A CA 1
ATOM 769 C C . LEU A 1 100 ? -11.137 -9.057 -2.155 1.00 69.12 100 LEU A C 1
ATOM 771 O O . LEU A 1 100 ? -11.309 -9.960 -1.340 1.00 69.12 100 LEU A O 1
ATOM 775 N N . PHE A 1 101 ? -10.120 -8.198 -2.071 1.00 69.62 101 PHE A N 1
ATOM 776 C CA . PHE A 1 101 ? -9.108 -8.242 -1.027 1.00 69.62 101 PHE A CA 1
ATOM 777 C C . PHE A 1 101 ? -9.760 -8.221 0.347 1.00 69.62 101 PHE A C 1
ATOM 779 O O . PHE A 1 101 ? -9.479 -9.092 1.161 1.00 69.62 101 PHE A O 1
ATOM 786 N N . ARG A 1 102 ? -10.694 -7.305 0.616 1.00 69.00 102 ARG A N 1
ATOM 787 C CA . ARG A 1 102 ? -11.398 -7.286 1.900 1.00 69.00 102 ARG A CA 1
ATOM 788 C C . ARG A 1 102 ? -12.242 -8.542 2.125 1.00 69.00 102 ARG A C 1
ATOM 790 O O . ARG A 1 102 ? -12.227 -9.078 3.231 1.00 69.00 102 ARG A O 1
ATOM 797 N N . ALA A 1 103 ? -12.983 -8.984 1.110 1.00 68.75 103 ALA A N 1
ATOM 798 C CA . ALA A 1 103 ? -13.835 -10.164 1.219 1.00 68.75 103 ALA A CA 1
ATOM 799 C C . ALA A 1 103 ? -13.033 -11.426 1.577 1.00 68.75 103 ALA A C 1
ATOM 801 O O . ALA A 1 103 ? -13.552 -12.296 2.271 1.00 68.75 103 ALA A O 1
ATOM 802 N N . TRP A 1 104 ? -11.775 -11.518 1.134 1.00 70.75 104 TRP A N 1
ATOM 803 C CA . TRP A 1 104 ? -10.950 -12.719 1.292 1.00 70.75 104 TRP A CA 1
ATOM 804 C C . TRP A 1 104 ? -9.843 -12.606 2.347 1.00 70.75 104 TRP A C 1
ATOM 806 O O . TRP A 1 104 ? -9.333 -13.625 2.799 1.00 70.75 104 TRP A O 1
ATOM 816 N N . SER A 1 105 ? -9.478 -11.399 2.779 1.00 72.19 105 SER A N 1
ATOM 817 C CA . SER A 1 105 ? -8.397 -11.178 3.757 1.00 72.19 105 SER A CA 1
ATOM 818 C C . SER A 1 105 ? -8.826 -11.331 5.218 1.00 72.19 105 SER A C 1
ATOM 820 O O . SER A 1 105 ? -7.961 -11.456 6.089 1.00 72.19 105 SER A O 1
ATOM 822 N N . ALA A 1 106 ? -10.139 -11.314 5.494 1.00 81.06 106 ALA A N 1
ATOM 823 C CA . ALA A 1 106 ? -10.695 -11.297 6.849 1.00 81.06 106 ALA A CA 1
ATOM 824 C C . ALA A 1 106 ? -10.025 -10.223 7.733 1.00 81.06 106 ALA A C 1
ATOM 826 O O . ALA A 1 106 ? -9.611 -10.502 8.857 1.00 81.06 106 ALA A O 1
ATOM 827 N N . LEU A 1 107 ? -9.835 -9.014 7.186 1.00 82.19 107 LEU A N 1
ATOM 828 C CA . LEU A 1 107 ? -9.205 -7.916 7.918 1.00 82.19 107 LEU A CA 1
ATOM 829 C C . LEU A 1 107 ? -10.095 -7.384 9.032 1.00 82.19 107 LEU A C 1
ATOM 831 O O . LEU A 1 107 ? -11.276 -7.086 8.828 1.00 82.19 107 LEU A O 1
ATOM 835 N N . GLU A 1 108 ? -9.469 -7.163 10.177 1.00 86.44 108 GLU A N 1
ATOM 836 C CA . GLU A 1 108 ? -10.082 -6.586 11.359 1.00 86.44 108 GLU A CA 1
ATOM 837 C C . GLU A 1 108 ? -9.398 -5.276 11.752 1.00 86.44 108 GLU A C 1
ATOM 839 O O . GLU A 1 108 ? -8.260 -4.975 11.386 1.00 86.44 108 GLU A O 1
ATOM 844 N N . LYS A 1 109 ? -10.117 -4.450 12.517 1.00 90.19 109 LYS A N 1
ATOM 845 C CA . LYS A 1 109 ? -9.554 -3.210 13.052 1.00 90.19 109 LYS A CA 1
ATOM 846 C C . LYS A 1 109 ? -8.363 -3.560 13.948 1.00 90.19 109 LYS A C 1
ATOM 848 O O . LYS A 1 109 ? -8.526 -4.295 14.915 1.00 90.19 109 LYS A O 1
ATOM 853 N N . GLY A 1 110 ? -7.218 -2.931 13.703 1.00 91.00 110 GLY A N 1
ATOM 854 C CA . GLY A 1 110 ? -5.986 -3.181 14.453 1.00 91.00 110 GLY A CA 1
ATOM 855 C C . GLY A 1 110 ? -5.005 -4.107 13.738 1.00 91.00 110 GLY A C 1
ATOM 856 O O . GLY A 1 110 ? -3.843 -4.158 14.144 1.00 91.00 110 GLY A O 1
ATOM 857 N N . ASP A 1 111 ? -5.425 -4.762 12.654 1.00 90.44 111 ASP A N 1
ATOM 858 C CA . ASP A 1 111 ? -4.513 -5.529 11.814 1.00 90.44 111 ASP A CA 1
ATOM 859 C C . ASP A 1 111 ? -3.420 -4.637 11.238 1.00 90.44 111 ASP A C 1
ATOM 861 O O . ASP A 1 111 ? -3.660 -3.494 10.840 1.00 90.44 111 ASP A O 1
ATOM 865 N N . LYS A 1 112 ? -2.204 -5.173 11.178 1.00 91.19 112 LYS A N 1
ATOM 866 C CA . LYS A 1 112 ? -1.066 -4.498 10.559 1.00 91.19 112 LYS A CA 1
ATOM 867 C C . LYS A 1 112 ? -0.957 -4.941 9.110 1.00 91.19 112 LYS A C 1
ATOM 869 O O . LYS A 1 112 ? -0.890 -6.133 8.826 1.00 91.19 112 LYS A O 1
ATOM 874 N N . LEU A 1 113 ? -0.919 -3.963 8.223 1.00 89.88 113 LEU A N 1
ATOM 875 C CA . LEU A 1 113 ? -0.732 -4.123 6.795 1.00 89.88 113 LEU A CA 1
ATOM 876 C C . LEU A 1 113 ? 0.594 -3.514 6.367 1.00 89.88 113 LEU A C 1
ATOM 878 O O . LEU A 1 113 ? 1.021 -2.477 6.885 1.00 89.88 113 LEU A O 1
ATOM 882 N N . GLU A 1 114 ? 1.186 -4.129 5.359 1.00 90.75 114 GLU A N 1
ATOM 883 C CA . GLU A 1 114 ? 2.220 -3.531 4.539 1.00 90.75 114 GLU A CA 1
ATOM 884 C C . GLU A 1 114 ? 1.676 -3.250 3.145 1.00 90.75 114 GLU A C 1
ATOM 886 O O . GLU A 1 114 ? 0.911 -4.032 2.575 1.00 90.75 114 GLU A O 1
ATOM 891 N N . VAL A 1 115 ? 2.083 -2.103 2.617 1.00 89.31 115 VAL A N 1
ATOM 892 C CA . VAL A 1 115 ? 1.773 -1.655 1.269 1.00 89.31 115 VAL A CA 1
ATOM 893 C C . VAL A 1 115 ? 3.084 -1.541 0.516 1.00 89.31 115 VAL A C 1
ATOM 895 O O . VAL A 1 115 ? 4.005 -0.843 0.948 1.00 89.31 115 VAL A O 1
ATOM 898 N N . TRP A 1 116 ? 3.139 -2.222 -0.615 1.00 91.19 116 TRP A N 1
ATOM 899 C CA . TRP A 1 116 ? 4.271 -2.269 -1.522 1.00 91.19 116 TRP A CA 1
ATOM 900 C C . TRP A 1 116 ? 3.815 -1.825 -2.907 1.00 91.19 116 TRP A C 1
ATOM 902 O O . TRP A 1 116 ? 2.655 -2.017 -3.265 1.00 91.19 116 TRP A O 1
ATOM 912 N N . ALA A 1 117 ? 4.718 -1.235 -3.678 1.00 89.00 117 ALA A N 1
ATOM 913 C CA . ALA A 1 117 ? 4.491 -0.913 -5.078 1.00 89.00 117 ALA A CA 1
ATOM 914 C C . ALA A 1 117 ? 5.523 -1.626 -5.945 1.00 89.00 117 ALA A C 1
ATOM 916 O O . ALA A 1 117 ? 6.656 -1.844 -5.510 1.00 89.00 117 ALA A O 1
ATOM 917 N N . PHE A 1 118 ? 5.138 -1.988 -7.160 1.00 87.25 118 PHE A N 1
ATOM 918 C CA . PHE A 1 118 ? 6.030 -2.638 -8.107 1.00 87.25 118 PHE A CA 1
ATOM 919 C C . PHE A 1 118 ? 5.642 -2.310 -9.550 1.00 87.25 118 PHE A C 1
ATOM 921 O O . PHE A 1 118 ? 4.474 -2.071 -9.851 1.00 87.25 118 PHE A O 1
ATOM 928 N N . ARG A 1 119 ? 6.642 -2.258 -10.433 1.00 84.69 119 ARG A N 1
ATOM 929 C CA . ARG A 1 119 ? 6.490 -2.070 -11.886 1.00 84.69 119 ARG A CA 1
ATOM 930 C C . ARG A 1 119 ? 7.768 -2.478 -12.612 1.00 84.69 119 ARG A C 1
ATOM 932 O O . ARG A 1 119 ? 8.835 -2.528 -11.994 1.00 84.69 119 ARG A O 1
ATOM 939 N N . HIS A 1 120 ? 7.664 -2.702 -13.916 1.00 80.00 120 HIS A N 1
ATOM 940 C CA . HIS A 1 120 ? 8.823 -2.916 -14.777 1.00 80.00 120 HIS A CA 1
ATOM 941 C C . HIS A 1 120 ? 9.700 -1.653 -14.817 1.00 80.00 120 HIS A C 1
ATOM 943 O O . HIS A 1 120 ? 9.206 -0.532 -14.960 1.00 80.00 120 HIS A O 1
ATOM 949 N N . ARG A 1 121 ? 11.012 -1.812 -14.671 1.00 67.00 121 ARG A N 1
ATOM 950 C CA . ARG A 1 121 ? 11.998 -0.768 -14.952 1.00 67.00 121 ARG A CA 1
ATOM 951 C C . ARG A 1 121 ? 12.091 -0.653 -16.477 1.00 67.00 121 ARG A C 1
ATOM 953 O O . ARG A 1 121 ? 12.219 -1.638 -17.177 1.00 67.00 121 ARG A O 1
ATOM 960 N N . GLY A 1 122 ? 11.883 0.541 -17.021 1.00 59.22 122 GLY A N 1
ATOM 961 C CA . GLY A 1 122 ? 11.970 0.773 -18.471 1.00 59.22 122 GLY A CA 1
ATOM 962 C C . GLY A 1 122 ? 10.673 0.650 -19.283 1.00 59.22 122 GLY A C 1
ATOM 963 O O . GLY A 1 122 ? 10.737 0.830 -20.494 1.00 59.22 122 GLY A O 1
ATOM 964 N N . GLY A 1 123 ? 9.513 0.406 -18.662 1.00 56.53 123 GLY A N 1
ATOM 965 C CA . GLY A 1 123 ? 8.218 0.415 -19.355 1.00 56.53 123 GLY A CA 1
ATOM 966 C C . GLY A 1 123 ? 7.289 1.529 -18.873 1.00 56.53 123 GLY A C 1
ATOM 967 O O . GLY A 1 123 ? 7.266 1.834 -17.681 1.00 56.53 123 GLY A O 1
ATOM 968 N N . ASP A 1 124 ? 6.455 2.054 -19.776 1.00 60.66 124 ASP A N 1
ATOM 969 C CA . ASP A 1 124 ? 5.296 2.927 -19.491 1.00 60.66 124 ASP A CA 1
ATOM 970 C C . ASP A 1 124 ? 4.154 2.174 -18.765 1.00 60.66 124 ASP A C 1
ATOM 972 O O . ASP A 1 124 ? 2.976 2.509 -18.875 1.00 60.66 124 ASP A O 1
ATOM 976 N N . CYS A 1 125 ? 4.482 1.090 -18.061 1.00 66.44 125 CYS A N 1
ATOM 977 C CA . CYS A 1 125 ? 3.518 0.225 -17.404 1.00 66.44 125 CYS A CA 1
ATOM 978 C C . CYS A 1 125 ? 3.008 0.869 -16.113 1.00 66.44 125 CYS A C 1
ATOM 980 O O . CYS A 1 125 ? 3.778 1.456 -15.348 1.00 66.44 125 CYS A O 1
ATOM 982 N N . GLU A 1 126 ? 1.715 0.689 -15.847 1.00 75.56 126 GLU A N 1
ATOM 983 C CA . GLU A 1 126 ? 1.058 1.217 -14.653 1.00 75.56 126 GLU A CA 1
ATOM 984 C C . GLU A 1 126 ? 1.715 0.712 -13.358 1.00 75.56 126 GLU A C 1
ATOM 986 O O . GLU A 1 126 ? 2.051 -0.471 -13.209 1.00 75.56 126 GLU A O 1
ATOM 991 N N . LEU A 1 127 ? 1.868 1.615 -12.385 1.00 83.06 127 LEU A N 1
ATOM 992 C CA . LEU A 1 127 ? 2.315 1.268 -11.042 1.00 83.06 127 LEU A CA 1
ATOM 993 C C . LEU A 1 127 ? 1.307 0.339 -10.346 1.00 83.06 127 LEU A C 1
ATOM 995 O O . LEU A 1 127 ? 0.176 0.721 -10.043 1.00 83.06 127 LEU A O 1
ATOM 999 N N . CYS A 1 128 ? 1.749 -0.873 -10.017 1.00 85.12 128 CYS A N 1
ATOM 1000 C CA . CYS A 1 128 ? 0.939 -1.861 -9.313 1.00 85.12 128 CYS A CA 1
ATOM 1001 C C . CYS A 1 128 ? 1.170 -1.795 -7.797 1.00 85.12 128 CYS A C 1
ATOM 1003 O O . CYS A 1 128 ? 2.261 -1.451 -7.335 1.00 85.12 128 CYS A O 1
ATOM 1005 N N . PHE A 1 129 ? 0.160 -2.185 -7.012 1.00 86.62 129 PHE A N 1
ATOM 1006 C CA . PHE A 1 129 ? 0.237 -2.240 -5.549 1.00 86.62 129 PHE A CA 1
ATOM 1007 C C . PHE A 1 129 ? 0.034 -3.659 -5.013 1.00 86.62 129 PHE A C 1
ATOM 1009 O O . PHE A 1 129 ? -0.853 -4.386 -5.454 1.00 86.62 129 PHE A O 1
ATOM 1016 N N . ALA A 1 130 ? 0.815 -4.019 -3.995 1.00 87.94 130 ALA A N 1
ATOM 1017 C CA . ALA A 1 130 ? 0.621 -5.207 -3.173 1.00 87.94 130 ALA A CA 1
ATOM 1018 C C . ALA A 1 130 ? 0.237 -4.775 -1.754 1.00 87.94 130 ALA A C 1
ATOM 1020 O O . ALA A 1 130 ? 0.925 -3.957 -1.141 1.00 87.94 130 ALA A O 1
ATOM 1021 N N . ILE A 1 131 ? -0.849 -5.331 -1.219 1.00 87.62 131 ILE A N 1
ATOM 1022 C CA . ILE A 1 131 ? -1.323 -5.045 0.138 1.00 87.62 131 ILE A CA 1
ATOM 1023 C C . ILE A 1 131 ? -1.504 -6.378 0.851 1.00 87.62 131 ILE A C 1
ATOM 1025 O O . ILE A 1 131 ? -2.187 -7.267 0.348 1.00 87.62 131 ILE A O 1
ATOM 1029 N N . GLY A 1 132 ? -0.898 -6.523 2.023 1.00 86.69 132 GLY A N 1
ATOM 1030 C CA . GLY A 1 132 ? -0.933 -7.779 2.763 1.00 86.69 132 GLY A CA 1
ATOM 1031 C C . GLY A 1 132 ? -0.522 -7.606 4.214 1.00 86.69 132 GLY A C 1
ATOM 1032 O O . GLY A 1 132 ? -0.036 -6.549 4.613 1.00 86.69 132 GLY A O 1
ATOM 1033 N N . ARG A 1 133 ? -0.744 -8.646 5.019 1.00 84.44 133 ARG A N 1
ATOM 1034 C CA . ARG A 1 133 ? -0.144 -8.730 6.355 1.00 84.44 133 ARG A CA 1
ATOM 1035 C C . ARG A 1 133 ? 1.362 -9.039 6.192 1.00 84.44 133 ARG A C 1
ATOM 1037 O O . ARG A 1 133 ? 1.695 -9.773 5.259 1.00 84.44 133 ARG A O 1
ATOM 1044 N N . PRO A 1 134 ? 2.244 -8.450 7.021 1.00 76.50 134 PRO A N 1
ATOM 1045 C CA . PRO A 1 134 ? 3.674 -8.763 7.017 1.00 76.50 134 PRO A CA 1
ATOM 1046 C C . PRO A 1 134 ? 3.952 -10.236 7.325 1.00 76.50 134 PRO A C 1
ATOM 1048 O O . PRO A 1 134 ? 3.167 -10.832 8.101 1.00 76.50 134 PRO A O 1
#

pLDDT: mean 72.96, std 15.91, range [25.86, 91.19]

Foldseek 3Di:
DQDFLWQDDPPPDDGDTDDSVQLVVQLVVVVPDDDSNQKHKWWQDKDFDAVVLVPLVVQKDWGDPVSCVPTPVVPDDPVRDFDQDPVPRTTIDHDPVSNVCCVPQVDDGGAMKTKMWMDGDPDPDDIDIDIHHD

Radius of gyration: 15.03 Å; chains: 1; bounding box: 41×38×36 Å

Sequence (134 aa):
MTTNLKCSRDDGQATHIAPDWVTSLARRQFSGDGDDDDVGVWFIAKKTVEKSDLVAQQNRLYLPTDSVATNLVVLLSPEERLTRWDGSGGTVVKGDELKLFRAWSALEKGDKLEVWAFRHRGGDCELCFAIGRP

Secondary structure (DSSP, 8-state):
----------SSS---PPPHHHHHHHHHHHTTSS-GGGEEEEEEEEEEPPTTTT-GGG-EEEEPHHHIIIIIGGG--SS----B-TTT--EEEE-HHHHHHHHHH---TT-EEEEEEEEETTS-PPPEEEEE--